Protein AF-A0ABC8TPP4-F1 (afdb_monomer_lite)

Secondary structure (DSSP, 8-state):
--S--HHHHHHHHHHHHHTT---------TTHHHHHHHHHHHHHHHHHHHTT-TTHHHHHHHHT-SS---

Radius of gyration: 17.53 Å; chains: 1; bounding box: 35×23×42 Å

InterPro domains:
  IPR006108 3-hydroxyacyl-CoA dehydrogenase, C-terminal [PF00725] (31-70)
  IPR008927 6-phosphogluconate dehydrogenase-like, C-terminal domain superfamily [SSF48179] (28-69)

Foldseek 3Di:
DVPDDPVNVVVVCVVCVVVVHHDDDFDDDVLTDPRVVLVVVLVVVVVCVVVPDPCQQVVCVVVPDPGGSD

Sequence (70 aa):
MQKTSSQAVVDLLDVGKKIKKTPLMVGNCTGFAVNNMFFPYSQAAILLVEHGTNTIDKAVTKFGMPMGSF

pLDDT: mean 85.62, std 6.91, range [56.84, 95.31]

Structure (mmCIF, N/CA/C/O backbone):
data_AF-A0ABC8TPP4-F1
#
_entry.id   AF-A0ABC8TPP4-F1
#
loop_
_atom_site.group_PDB
_atom_site.id
_atom_site.type_symbol
_atom_site.label_atom_id
_atom_site.label_alt_id
_atom_site.label_comp_id
_atom_site.label_asym_id
_atom_site.label_entity_id
_atom_site.label_seq_id
_atom_site.pdbx_PDB_ins_code
_atom_site.Cartn_x
_atom_site.Cartn_y
_atom_site.Cartn_z
_atom_site.occupancy
_atom_site.B_iso_or_equiv
_atom_site.auth_seq_id
_atom_site.auth_comp_id
_atom_site.auth_asym_id
_atom_site.auth_atom_id
_atom_site.pdbx_PDB_model_num
ATOM 1 N N . MET A 1 1 ? -3.005 -11.146 17.737 1.00 56.84 1 MET A N 1
ATOM 2 C CA . MET A 1 1 ? -4.189 -10.425 18.260 1.00 56.84 1 MET A CA 1
ATOM 3 C C . MET A 1 1 ? -4.610 -10.905 19.656 1.00 56.84 1 MET A C 1
ATOM 5 O O . MET A 1 1 ? -5.756 -10.742 20.029 1.00 56.84 1 MET A O 1
ATOM 9 N N . GLN A 1 2 ? -3.711 -11.471 20.471 1.00 59.75 2 GLN A N 1
ATOM 10 C CA . GLN A 1 2 ? -4.137 -12.136 21.715 1.00 59.75 2 GLN A CA 1
ATOM 11 C C . GLN A 1 2 ? -4.390 -11.185 22.904 1.00 59.75 2 GLN A C 1
ATOM 13 O O . GLN A 1 2 ? -4.828 -11.640 23.950 1.00 59.75 2 GLN A O 1
ATOM 18 N N . LYS A 1 3 ? -4.117 -9.876 22.770 1.00 78.06 3 LYS A N 1
ATOM 19 C CA . LYS A 1 3 ? -4.267 -8.894 23.865 1.00 78.06 3 LYS A CA 1
ATOM 20 C C . LYS A 1 3 ? -5.044 -7.625 23.491 1.00 78.06 3 LYS A C 1
ATOM 22 O O . LYS A 1 3 ? -5.153 -6.721 24.311 1.00 78.06 3 LYS A O 1
ATOM 27 N N . THR A 1 4 ? -5.553 -7.519 22.265 1.00 81.81 4 THR A N 1
ATOM 28 C CA . THR A 1 4 ? -6.281 -6.319 21.824 1.00 81.81 4 THR A CA 1
ATOM 29 C C . THR A 1 4 ? -7.765 -6.503 22.121 1.00 81.81 4 THR A C 1
ATOM 31 O O . THR A 1 4 ? -8.363 -7.456 21.632 1.00 81.81 4 THR A O 1
ATOM 34 N N . SER A 1 5 ? -8.350 -5.610 22.923 1.00 88.50 5 SER A N 1
ATOM 35 C CA . SER A 1 5 ? -9.790 -5.626 23.211 1.00 88.50 5 SER A CA 1
ATOM 36 C C . SER A 1 5 ? -10.599 -5.344 21.946 1.00 88.50 5 SER A C 1
ATOM 38 O O . SER A 1 5 ? -10.255 -4.440 21.181 1.00 88.50 5 SER A O 1
ATOM 40 N N . SER A 1 6 ? -11.703 -6.068 21.755 1.00 85.88 6 SER A N 1
ATOM 41 C CA . SER A 1 6 ? -12.625 -5.857 20.634 1.00 85.88 6 SER A CA 1
ATOM 42 C C . SER A 1 6 ? -13.154 -4.422 20.582 1.00 85.88 6 SER A C 1
ATOM 44 O O . SER A 1 6 ? -13.297 -3.872 19.494 1.00 85.88 6 SER A O 1
ATOM 46 N N . GLN A 1 7 ? -13.363 -3.788 21.743 1.00 88.19 7 GLN A N 1
ATOM 47 C CA . GLN A 1 7 ? -13.815 -2.396 21.815 1.00 88.19 7 GLN A CA 1
ATOM 48 C C . GLN A 1 7 ? -12.781 -1.436 21.214 1.00 88.19 7 GLN A C 1
ATOM 50 O O . GLN A 1 7 ? -13.122 -0.604 20.382 1.00 88.19 7 GLN A O 1
ATOM 55 N N . ALA A 1 8 ? -11.500 -1.625 21.543 1.00 88.69 8 ALA A N 1
ATOM 56 C CA . ALA A 1 8 ? -10.423 -0.791 21.014 1.00 88.69 8 ALA A CA 1
ATOM 57 C C . ALA A 1 8 ? -10.295 -0.902 19.484 1.00 88.69 8 ALA A C 1
ATOM 59 O O . ALA A 1 8 ? -9.943 0.068 18.818 1.00 88.69 8 ALA A O 1
ATOM 60 N N . VAL A 1 9 ? -10.595 -2.075 18.910 1.00 88.88 9 VAL A N 1
ATOM 61 C CA . VAL A 1 9 ? -10.614 -2.261 17.451 1.00 88.88 9 VAL A CA 1
ATOM 62 C C . VAL A 1 9 ? -11.754 -1.463 16.820 1.00 88.88 9 VAL A C 1
ATOM 64 O O . VAL A 1 9 ? -11.524 -0.773 15.830 1.00 88.88 9 VAL A O 1
ATOM 67 N N . VAL A 1 10 ? -12.959 -1.522 17.392 1.00 91.00 10 VAL A N 1
ATOM 68 C CA . VAL A 1 10 ? -14.127 -0.778 16.892 1.00 91.00 10 VAL A CA 1
ATOM 69 C C . VAL A 1 10 ? -13.891 0.730 16.969 1.00 91.00 10 VAL A C 1
ATOM 71 O O . VAL A 1 10 ? -14.069 1.420 15.966 1.00 91.00 10 VAL A O 1
ATOM 74 N N . ASP A 1 11 ? -13.389 1.227 18.099 1.00 92.69 11 ASP A N 1
ATOM 75 C CA . ASP A 1 11 ? -13.124 2.656 18.289 1.00 92.69 11 ASP A CA 1
ATOM 76 C C . ASP A 1 11 ? -12.108 3.181 17.258 1.00 92.69 11 ASP A C 1
ATOM 78 O O . ASP A 1 11 ? -12.292 4.249 16.668 1.00 92.69 11 ASP A O 1
ATOM 82 N N . LEU A 1 12 ? -11.050 2.409 16.978 1.00 91.31 12 LEU A N 1
ATOM 83 C CA . LEU A 1 12 ? -10.042 2.763 15.974 1.00 91.31 12 LEU A CA 1
ATOM 84 C C . LEU A 1 12 ? -10.590 2.728 14.541 1.00 91.31 12 LEU A C 1
ATOM 86 O O . LEU A 1 12 ? -10.227 3.584 13.728 1.00 91.31 12 LEU A O 1
ATOM 90 N N . LEU A 1 13 ? -11.475 1.778 14.220 1.00 91.94 13 LEU A N 1
ATOM 91 C CA . LEU A 1 13 ? -12.166 1.750 12.927 1.00 91.94 13 LEU A CA 1
ATOM 92 C C . LEU A 1 13 ? -13.036 3.005 12.749 1.00 91.94 13 LEU A C 1
ATOM 94 O O . LEU A 1 13 ? -13.040 3.609 11.674 1.00 91.94 13 LEU A O 1
ATOM 98 N N . ASP A 1 14 ? -13.727 3.442 13.799 1.00 92.75 14 ASP A N 1
ATOM 99 C CA . ASP A 1 14 ? -14.567 4.638 13.749 1.00 92.75 14 ASP A CA 1
ATOM 100 C C . ASP A 1 14 ? -13.746 5.926 13.647 1.00 92.75 14 ASP A C 1
ATOM 102 O O . ASP A 1 14 ? -14.101 6.823 12.877 1.00 92.75 14 ASP A O 1
ATOM 106 N N . VAL A 1 15 ? -12.607 6.017 14.340 1.00 94.06 15 VAL A N 1
ATOM 107 C CA . VAL A 1 15 ? -11.654 7.124 14.159 1.00 94.06 15 VAL A CA 1
ATOM 108 C C . VAL A 1 15 ? -11.152 7.174 12.715 1.00 94.06 15 VAL A C 1
ATOM 110 O O . VAL A 1 15 ? -11.173 8.245 12.106 1.00 94.06 15 VAL A O 1
ATOM 113 N N . GLY A 1 16 ? -10.773 6.029 12.135 1.00 91.25 16 GLY A N 1
ATOM 114 C CA . GLY A 1 16 ? -10.335 5.927 10.740 1.00 91.25 16 GLY A CA 1
ATOM 115 C C . GLY A 1 16 ? -11.387 6.435 9.748 1.00 91.25 16 GLY A C 1
ATOM 116 O O . GLY A 1 16 ? -11.075 7.215 8.846 1.00 91.25 16 GLY A O 1
ATOM 117 N N . LYS A 1 17 ? -12.656 6.072 9.961 1.00 92.31 17 LYS A N 1
ATOM 118 C CA . LYS A 1 17 ? -13.777 6.577 9.155 1.00 92.31 17 LYS A CA 1
ATOM 119 C C . LYS A 1 17 ? -13.987 8.085 9.328 1.00 92.31 17 LYS A C 1
ATOM 121 O O . LYS A 1 17 ? -14.207 8.777 8.336 1.00 92.31 17 LYS A O 1
ATOM 126 N N . LYS A 1 18 ? -13.878 8.620 10.553 1.00 95.31 18 LYS A N 1
ATOM 127 C CA . LYS A 1 18 ? -14.025 10.066 10.832 1.00 95.31 18 LYS A CA 1
ATOM 128 C C . LYS A 1 18 ? -12.994 10.915 10.091 1.00 95.31 18 LYS A C 1
ATOM 130 O O . LYS A 1 18 ? -13.337 11.971 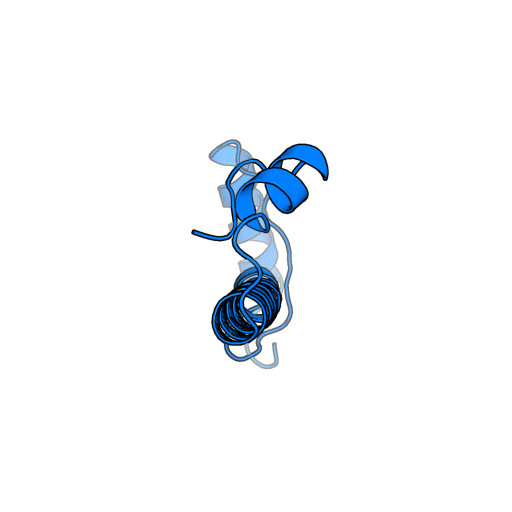9.568 1.00 95.31 18 LYS A O 1
ATOM 135 N N . ILE A 1 19 ? -11.756 10.434 9.977 1.00 95.31 19 ILE A N 1
ATOM 136 C CA . ILE A 1 19 ? -10.697 11.104 9.202 1.00 95.31 19 ILE A CA 1
ATOM 137 C C . ILE A 1 19 ? -10.804 10.855 7.686 1.00 95.31 19 ILE A C 1
ATOM 139 O O . ILE A 1 19 ? -9.875 11.173 6.943 1.00 95.31 19 ILE A O 1
ATOM 143 N N . LYS A 1 20 ? -11.921 10.281 7.215 1.00 93.50 20 LYS A N 1
ATOM 144 C CA . LYS A 1 20 ? -12.174 9.921 5.810 1.00 93.50 20 LYS A CA 1
ATOM 145 C C . LYS A 1 20 ? -11.105 8.987 5.225 1.00 93.50 20 LYS A C 1
ATOM 147 O O . LYS A 1 20 ? -10.794 9.056 4.037 1.00 93.50 20 LYS A O 1
ATOM 152 N N . LYS A 1 21 ? -10.520 8.123 6.058 1.00 93.69 21 LYS A N 1
ATOM 153 C CA . LYS A 1 21 ? -9.642 7.030 5.624 1.00 93.69 21 LYS A CA 1
ATOM 154 C C . LYS A 1 21 ? -10.432 5.721 5.628 1.00 93.69 21 LYS A C 1
ATOM 156 O O . LYS A 1 21 ? -11.451 5.601 6.303 1.00 93.69 21 LYS A O 1
ATOM 161 N N . THR A 1 22 ? -9.940 4.732 4.890 1.00 91.19 22 THR A N 1
ATOM 162 C CA . THR A 1 22 ? -10.507 3.378 4.863 1.00 91.19 22 THR A CA 1
ATOM 163 C C . THR A 1 22 ? -9.666 2.479 5.767 1.00 91.19 22 THR A C 1
ATOM 165 O O . THR A 1 22 ? -8.612 2.012 5.330 1.00 91.19 22 THR A O 1
ATOM 168 N N . PRO A 1 23 ? -10.050 2.269 7.038 1.00 90.12 23 PRO A N 1
ATOM 169 C CA . PRO A 1 23 ? -9.281 1.417 7.931 1.00 90.12 23 PRO A CA 1
ATOM 170 C C . PRO A 1 23 ? -9.523 -0.063 7.597 1.00 90.12 23 PRO A C 1
ATOM 172 O O . PRO A 1 23 ? -10.649 -0.472 7.317 1.00 90.12 23 PRO A O 1
ATOM 175 N N . LEU A 1 24 ? -8.462 -0.868 7.641 1.00 89.88 24 LEU A N 1
ATOM 176 C CA . LEU A 1 24 ? -8.498 -2.307 7.377 1.00 89.88 24 LEU A CA 1
ATOM 177 C C . LEU A 1 24 ? -8.009 -3.066 8.609 1.00 89.88 24 LEU A C 1
ATOM 179 O O . LEU A 1 24 ? -6.976 -2.725 9.187 1.00 89.88 24 LEU A O 1
ATOM 183 N N . MET A 1 25 ? -8.743 -4.106 9.005 1.00 87.44 25 MET A N 1
ATOM 184 C CA . MET A 1 25 ? -8.328 -4.986 10.093 1.00 87.44 25 MET A CA 1
ATOM 185 C C . MET A 1 25 ? -7.328 -6.013 9.558 1.00 87.44 25 MET A C 1
ATOM 187 O O . MET A 1 25 ? -7.634 -6.759 8.632 1.00 87.44 25 MET A O 1
ATOM 191 N N . VAL A 1 26 ? -6.142 -6.071 10.160 1.00 87.88 26 VAL A N 1
ATOM 192 C CA . VAL A 1 26 ? -5.088 -7.016 9.780 1.00 87.88 26 VAL A CA 1
ATOM 193 C C . VAL A 1 26 ? -4.552 -7.700 11.030 1.00 87.88 26 VAL A C 1
ATOM 195 O O . VAL A 1 26 ? -4.354 -7.057 12.062 1.00 87.88 26 VAL A O 1
ATOM 198 N N . GLY A 1 27 ? -4.310 -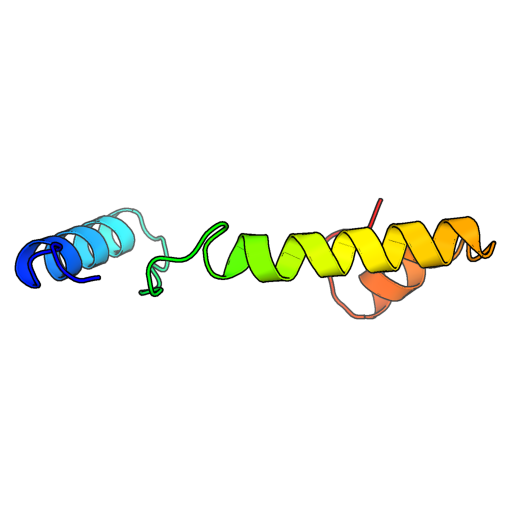9.010 10.942 1.00 85.19 27 GLY A N 1
ATOM 199 C CA . GLY A 1 27 ? -3.628 -9.759 11.994 1.00 85.19 27 GLY A CA 1
ATOM 200 C C . GLY A 1 27 ? -2.242 -9.181 12.306 1.00 85.19 27 GLY A C 1
ATOM 201 O O . GLY A 1 27 ? -1.564 -8.640 11.439 1.00 85.19 27 GLY A O 1
ATOM 202 N N . ASN A 1 28 ? -1.805 -9.302 13.561 1.00 86.19 28 ASN A N 1
ATOM 203 C CA . ASN A 1 28 ? -0.465 -8.860 13.945 1.00 86.19 28 ASN A CA 1
ATOM 204 C C . ASN A 1 28 ? 0.590 -9.820 13.378 1.00 86.19 28 ASN A C 1
ATOM 206 O O . ASN A 1 28 ? 0.657 -10.970 13.813 1.00 86.19 28 ASN A O 1
ATOM 210 N N . CYS A 1 29 ? 1.410 -9.334 12.455 1.00 85.88 29 CYS A N 1
ATOM 211 C CA . CYS A 1 29 ? 2.566 -10.024 11.895 1.00 85.88 29 CYS A CA 1
ATOM 212 C C . CYS A 1 29 ? 3.671 -9.001 11.598 1.00 85.88 29 CYS A C 1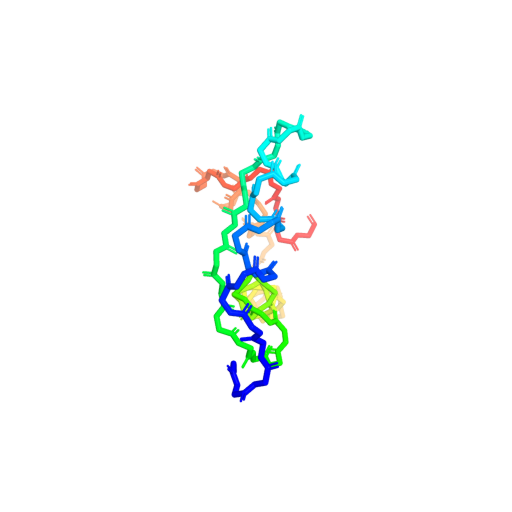
ATOM 214 O O . CYS A 1 29 ? 3.385 -7.822 11.372 1.00 85.88 29 CYS A O 1
ATOM 216 N N . THR A 1 30 ? 4.932 -9.440 11.606 1.00 83.94 30 THR A N 1
ATOM 217 C CA . THR A 1 30 ? 6.079 -8.587 11.262 1.00 83.94 30 THR A CA 1
ATOM 218 C C . THR A 1 30 ? 5.843 -7.962 9.897 1.00 83.94 30 THR A C 1
ATOM 220 O O . THR A 1 30 ? 5.654 -8.695 8.942 1.00 83.94 30 THR A O 1
ATOM 223 N N . GLY A 1 31 ? 5.807 -6.633 9.805 1.00 82.50 31 GLY A N 1
ATOM 224 C CA . GLY A 1 31 ? 5.574 -5.929 8.544 1.00 82.50 31 GLY A CA 1
ATOM 225 C C . GLY A 1 31 ? 4.108 -5.767 8.115 1.00 82.50 31 GLY A C 1
ATOM 226 O O . GLY A 1 31 ? 3.886 -5.169 7.068 1.00 82.50 31 GLY A O 1
ATOM 227 N N . PHE A 1 32 ? 3.118 -6.228 8.895 1.00 89.88 32 PHE A N 1
ATOM 228 C CA . PHE A 1 32 ? 1.675 -6.117 8.591 1.00 89.88 32 PHE A CA 1
ATOM 229 C C . PHE A 1 32 ? 1.308 -6.573 7.160 1.00 89.88 32 PHE A C 1
ATOM 231 O O . PHE A 1 32 ? 2.114 -7.185 6.474 1.00 89.88 32 PHE A O 1
ATOM 238 N N . ALA A 1 33 ? 0.082 -6.353 6.678 1.00 86.38 33 ALA A N 1
ATOM 239 C CA . ALA A 1 33 ? -0.307 -6.845 5.346 1.00 86.38 33 ALA A CA 1
ATOM 240 C C . ALA A 1 33 ? 0.429 -6.115 4.212 1.00 86.38 33 ALA A C 1
ATOM 242 O O . ALA A 1 33 ? 1.007 -6.748 3.334 1.00 86.38 33 ALA A O 1
ATOM 243 N N . VAL A 1 34 ? 0.416 -4.779 4.237 1.00 87.00 34 VAL A N 1
ATOM 244 C CA . VAL A 1 34 ? 0.899 -3.961 3.113 1.00 87.00 34 VAL A CA 1
ATOM 245 C C . VAL A 1 34 ? 2.400 -4.122 2.922 1.00 87.00 34 VAL A C 1
ATOM 247 O O . VAL A 1 34 ? 2.867 -4.397 1.823 1.00 87.00 34 VAL A O 1
ATOM 250 N N . ASN A 1 35 ? 3.164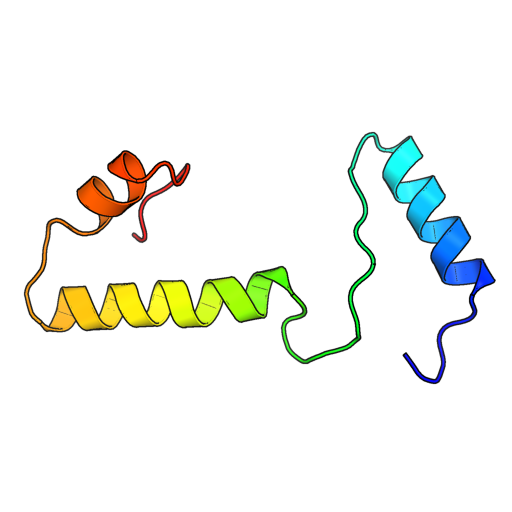 -3.985 3.999 1.00 88.19 35 ASN A N 1
ATOM 251 C CA . ASN A 1 35 ? 4.611 -3.979 3.902 1.00 88.19 35 ASN A CA 1
ATOM 252 C C . ASN A 1 35 ? 5.186 -5.404 3.733 1.00 88.19 35 ASN A C 1
ATOM 254 O O . ASN A 1 35 ? 6.181 -5.558 3.029 1.00 88.19 35 ASN A O 1
ATOM 258 N N . ASN A 1 36 ? 4.512 -6.455 4.226 1.00 87.69 36 ASN A N 1
ATOM 259 C CA . ASN A 1 36 ? 4.850 -7.833 3.830 1.00 87.69 36 ASN A CA 1
ATOM 260 C C . ASN A 1 36 ? 4.632 -8.118 2.345 1.00 87.69 36 ASN A C 1
ATOM 262 O O . ASN A 1 36 ? 5.313 -8.978 1.805 1.00 87.69 36 ASN A O 1
ATOM 266 N N . MET A 1 37 ? 3.686 -7.446 1.688 1.00 86.00 37 MET A N 1
ATOM 267 C CA . MET A 1 37 ? 3.481 -7.609 0.247 1.00 86.00 37 MET A CA 1
ATOM 268 C C . MET A 1 37 ? 4.463 -6.753 -0.561 1.00 86.00 37 MET A C 1
ATOM 270 O O . MET A 1 37 ? 4.973 -7.191 -1.590 1.00 86.00 37 MET A O 1
ATOM 274 N N . PHE A 1 38 ? 4.755 -5.545 -0.077 1.00 87.25 38 PHE A N 1
ATOM 275 C CA . PHE A 1 38 ? 5.623 -4.592 -0.761 1.00 87.25 38 PHE A CA 1
ATOM 276 C C . PHE A 1 38 ? 7.094 -5.031 -0.784 1.00 87.25 38 PHE A C 1
ATOM 278 O O . PHE A 1 38 ? 7.739 -4.942 -1.823 1.00 87.25 38 PHE A O 1
ATOM 285 N N . PHE A 1 39 ? 7.628 -5.564 0.319 1.00 86.25 39 PHE A N 1
ATOM 286 C CA . PHE A 1 39 ? 9.041 -5.957 0.377 1.00 86.25 39 PHE A CA 1
ATOM 287 C C . PHE A 1 39 ? 9.440 -7.041 -0.644 1.00 86.25 39 PHE A C 1
ATOM 289 O O . PHE A 1 39 ? 10.439 -6.854 -1.339 1.00 86.25 39 PHE A O 1
ATOM 296 N N . PRO A 1 40 ? 8.716 -8.169 -0.780 1.00 88.00 40 PRO A N 1
ATOM 297 C CA . PRO A 1 40 ? 9.001 -9.167 -1.810 1.00 88.00 40 PRO A CA 1
ATOM 298 C C . PRO A 1 40 ? 8.841 -8.618 -3.228 1.00 88.00 40 PRO A C 1
ATOM 300 O O . PRO A 1 40 ? 9.618 -8.977 -4.107 1.00 88.00 40 PRO A O 1
ATOM 303 N N . TYR A 1 41 ? 7.869 -7.726 -3.444 1.00 87.56 41 TYR A N 1
ATOM 304 C CA . TYR A 1 41 ? 7.673 -7.063 -4.730 1.00 87.56 41 TYR A CA 1
ATOM 305 C C . TYR A 1 41 ? 8.903 -6.236 -5.135 1.00 87.56 41 TYR A C 1
ATOM 307 O O . TYR A 1 41 ? 9.437 -6.423 -6.228 1.00 87.56 41 TYR A O 1
ATOM 315 N N . SER A 1 42 ? 9.409 -5.385 -4.237 1.00 85.56 42 SER A N 1
ATOM 316 C CA . SER A 1 42 ? 10.611 -4.589 -4.504 1.00 85.56 42 SER A CA 1
ATOM 317 C C . SER A 1 42 ? 11.860 -5.461 -4.662 1.00 85.56 42 SER A C 1
ATOM 319 O O . SER A 1 42 ? 12.683 -5.193 -5.531 1.00 85.56 42 SER A O 1
ATOM 321 N N . GLN A 1 43 ? 11.993 -6.540 -3.882 1.00 87.94 43 GLN A N 1
ATOM 322 C CA . GLN A 1 43 ? 13.104 -7.489 -4.037 1.00 87.94 43 GLN A CA 1
ATOM 323 C C . GLN A 1 43 ? 13.083 -8.189 -5.400 1.00 87.94 43 GLN A C 1
ATOM 325 O O . GLN A 1 43 ? 14.122 -8.300 -6.043 1.00 87.94 43 GLN A O 1
ATOM 330 N N . ALA A 1 44 ? 11.911 -8.615 -5.875 1.00 86.94 44 ALA A N 1
ATOM 331 C CA . ALA A 1 44 ? 11.778 -9.199 -7.206 1.00 86.94 44 ALA A CA 1
ATOM 332 C C . ALA A 1 44 ? 12.161 -8.198 -8.307 1.00 86.94 44 ALA A C 1
ATOM 334 O O . ALA A 1 44 ? 12.824 -8.572 -9.271 1.00 86.94 44 ALA A O 1
ATOM 335 N N . ALA A 1 45 ? 11.801 -6.921 -8.148 1.00 86.25 45 ALA A N 1
ATOM 336 C CA . ALA A 1 45 ? 12.213 -5.878 -9.080 1.00 86.25 45 ALA A CA 1
ATOM 337 C C . ALA A 1 45 ? 13.738 -5.674 -9.093 1.00 86.25 45 ALA A C 1
ATOM 339 O O . ALA A 1 45 ? 14.319 -5.603 -10.172 1.00 86.25 45 ALA A O 1
ATOM 340 N N . ILE A 1 46 ? 14.395 -5.656 -7.926 1.00 86.69 46 ILE A N 1
ATOM 341 C CA . ILE A 1 46 ? 15.864 -5.580 -7.821 1.00 86.69 46 ILE A CA 1
ATOM 342 C C . ILE A 1 46 ? 16.520 -6.768 -8.532 1.00 86.69 46 ILE A C 1
ATOM 344 O O . ILE A 1 46 ? 17.393 -6.562 -9.371 1.00 86.69 46 ILE A O 1
ATOM 348 N N . LEU A 1 47 ? 16.052 -7.993 -8.279 1.00 87.69 47 LEU A N 1
ATOM 349 C CA . LEU A 1 47 ? 16.586 -9.193 -8.931 1.00 87.69 47 LEU A CA 1
ATOM 350 C C . LEU A 1 47 ? 16.471 -9.111 -10.459 1.00 87.69 47 LEU A C 1
ATOM 352 O O . LEU A 1 47 ? 17.396 -9.488 -11.174 1.00 87.69 47 LEU A O 1
ATOM 356 N N . LEU A 1 48 ? 15.355 -8.603 -10.983 1.00 85.00 48 LEU A N 1
ATOM 357 C CA . LEU A 1 48 ? 15.165 -8.438 -12.426 1.00 85.00 48 LEU A CA 1
ATOM 358 C C . LEU A 1 48 ? 16.106 -7.376 -13.026 1.00 85.00 48 LEU A C 1
ATOM 360 O O . LEU A 1 48 ? 16.570 -7.554 -14.157 1.00 85.00 48 LEU A O 1
ATOM 364 N N . VAL A 1 49 ? 16.420 -6.310 -12.278 1.00 86.06 49 VAL A N 1
ATOM 365 C CA . VAL A 1 49 ? 17.433 -5.312 -12.671 1.00 86.06 49 VAL A CA 1
ATOM 366 C C . VAL A 1 49 ? 18.825 -5.940 -12.689 1.00 86.06 49 VAL A C 1
ATOM 368 O O . VAL A 1 49 ? 19.559 -5.750 -13.656 1.00 86.06 49 VAL A O 1
ATOM 371 N N . GLU A 1 50 ? 19.177 -6.742 -11.680 1.00 86.06 50 GLU A N 1
ATOM 372 C CA . GLU A 1 50 ? 20.465 -7.453 -11.627 1.00 86.06 50 GLU A CA 1
ATOM 373 C C . GLU A 1 50 ? 20.651 -8.424 -12.805 1.00 86.06 50 GLU A C 1
ATOM 375 O O . GLU A 1 50 ? 21.766 -8.611 -13.285 1.00 86.06 50 GLU A O 1
ATOM 380 N N . HIS A 1 51 ? 19.558 -8.985 -13.333 1.00 85.44 51 HIS A N 1
ATOM 381 C CA . HIS A 1 51 ? 19.566 -9.826 -14.537 1.00 85.44 51 HIS A CA 1
ATOM 382 C C . HIS A 1 51 ? 19.550 -9.024 -15.858 1.00 85.44 51 HIS A C 1
ATOM 384 O O . HIS A 1 51 ? 19.452 -9.614 -16.935 1.00 85.44 51 HIS A O 1
ATOM 390 N N . GLY A 1 52 ? 19.652 -7.690 -15.806 1.00 80.25 52 GLY A N 1
ATOM 391 C CA . GLY A 1 52 ? 19.785 -6.813 -16.975 1.00 80.25 52 GLY A CA 1
ATOM 392 C C . GLY A 1 52 ? 18.468 -6.301 -17.568 1.00 80.25 52 GLY A C 1
ATOM 393 O O . GLY A 1 52 ? 18.459 -5.779 -18.686 1.00 80.25 52 GLY A O 1
ATOM 394 N N . THR A 1 53 ? 17.343 -6.439 -16.858 1.00 77.69 53 THR A N 1
ATOM 395 C CA . THR A 1 53 ? 16.044 -5.956 -17.350 1.00 77.69 53 THR A CA 1
ATOM 396 C C . THR A 1 53 ? 15.832 -4.489 -16.972 1.00 77.69 53 THR A C 1
ATOM 398 O O . THR A 1 53 ? 15.442 -4.171 -15.856 1.00 77.69 53 THR A 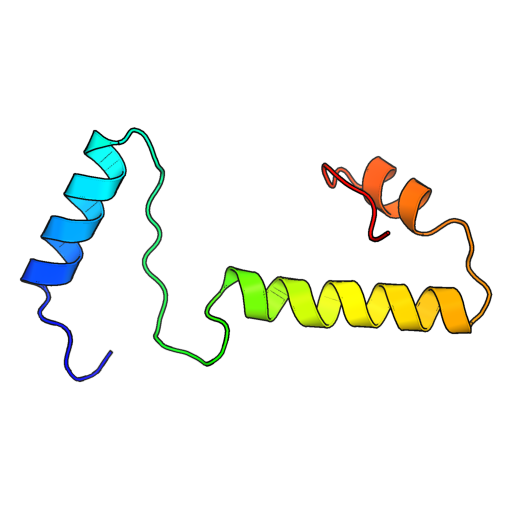O 1
ATOM 401 N N . ASN A 1 54 ? 16.006 -3.577 -17.930 1.00 75.12 54 ASN A N 1
ATOM 402 C CA . ASN A 1 54 ? 15.901 -2.125 -17.692 1.00 75.12 54 ASN A CA 1
ATOM 403 C C . ASN A 1 54 ? 14.489 -1.550 -17.931 1.00 75.12 54 ASN A C 1
ATOM 405 O O . ASN A 1 54 ? 14.282 -0.339 -17.877 1.00 75.12 54 ASN A O 1
ATOM 409 N N . THR A 1 55 ? 13.506 -2.392 -18.268 1.00 82.25 55 THR A N 1
ATOM 410 C CA . THR A 1 55 ? 12.147 -1.963 -18.655 1.00 82.25 55 THR A CA 1
ATOM 411 C C . THR A 1 55 ? 11.085 -2.247 -17.592 1.00 82.25 55 THR A C 1
ATOM 413 O O . THR A 1 55 ? 9.894 -2.172 -17.894 1.00 82.25 55 THR A O 1
ATOM 416 N N . ILE A 1 56 ? 11.493 -2.584 -16.366 1.00 83.75 56 ILE A N 1
ATOM 417 C CA . ILE A 1 56 ? 10.588 -3.026 -15.292 1.00 83.75 56 ILE A CA 1
ATOM 418 C C . ILE A 1 56 ? 9.640 -1.899 -14.885 1.00 83.75 56 ILE A C 1
ATOM 420 O O . ILE A 1 56 ? 8.433 -2.114 -14.884 1.00 83.75 56 ILE A O 1
ATOM 424 N N . ASP A 1 57 ? 10.135 -0.679 -14.672 1.00 84.31 57 ASP A N 1
ATOM 425 C CA . ASP A 1 57 ? 9.298 0.477 -14.326 1.00 84.31 57 ASP A CA 1
ATOM 426 C C . ASP A 1 57 ? 8.209 0.769 -15.352 1.00 84.31 57 ASP A C 1
ATOM 428 O O . ASP A 1 57 ? 7.049 1.009 -15.009 1.00 84.31 57 ASP A O 1
ATOM 432 N N . LYS A 1 58 ? 8.552 0.674 -16.640 1.00 84.06 58 LYS A N 1
ATOM 433 C CA . LYS A 1 58 ? 7.584 0.838 -17.732 1.00 84.06 58 LYS A CA 1
ATOM 434 C C . LYS A 1 58 ? 6.564 -0.299 -17.759 1.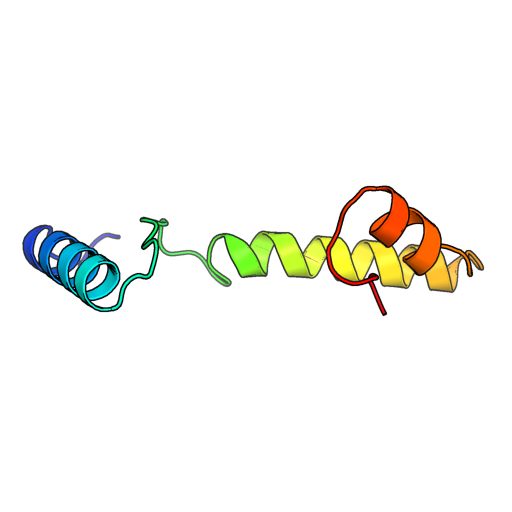00 84.06 58 LYS A C 1
ATOM 436 O O . LYS A 1 58 ? 5.396 -0.062 -18.051 1.00 84.06 58 LYS A O 1
ATOM 441 N N . ALA A 1 59 ? 6.987 -1.528 -17.471 1.00 85.81 59 ALA A N 1
ATOM 442 C CA . ALA A 1 59 ? 6.091 -2.678 -17.426 1.00 85.81 59 ALA A CA 1
ATOM 443 C C . ALA A 1 59 ? 5.121 -2.594 -16.235 1.00 85.81 59 ALA A C 1
ATOM 445 O O . ALA A 1 59 ? 3.927 -2.821 -16.402 1.00 85.81 59 ALA A O 1
ATOM 446 N N . VAL A 1 60 ? 5.620 -2.202 -15.064 1.00 86.06 60 VAL A N 1
ATOM 447 C CA . VAL A 1 60 ? 4.874 -2.040 -13.809 1.00 86.06 60 VAL A CA 1
ATOM 448 C C . VAL A 1 60 ? 3.850 -0.908 -13.890 1.00 86.06 60 VAL A C 1
ATOM 450 O O . VAL A 1 60 ? 2.688 -1.083 -13.519 1.00 86.06 60 VAL A O 1
ATOM 453 N N . THR A 1 61 ? 4.249 0.244 -14.429 1.00 86.81 61 THR A N 1
ATOM 454 C CA . THR A 1 61 ? 3.327 1.370 -14.640 1.00 86.81 61 THR A CA 1
ATOM 455 C C . THR A 1 61 ? 2.270 1.029 -15.689 1.00 86.81 61 THR A C 1
ATOM 457 O O . THR A 1 61 ? 1.089 1.298 -15.477 1.00 86.81 61 THR A O 1
ATOM 460 N N . LYS A 1 62 ? 2.643 0.337 -16.777 1.00 89.19 62 LYS A N 1
ATOM 461 C CA . LYS A 1 62 ? 1.684 -0.185 -17.767 1.00 89.19 62 LYS A CA 1
ATOM 462 C C . LYS A 1 62 ? 0.735 -1.236 -17.182 1.00 89.19 62 LYS A C 1
ATOM 464 O O . LYS A 1 62 ? -0.414 -1.310 -17.607 1.00 89.19 62 LYS A O 1
ATOM 469 N N . PHE A 1 63 ? 1.196 -2.039 -16.224 1.00 86.56 63 PHE A N 1
ATOM 470 C CA . PHE A 1 63 ? 0.359 -2.993 -15.495 1.00 86.56 63 PHE A CA 1
ATOM 471 C C . PHE A 1 63 ? -0.684 -2.294 -14.605 1.00 86.56 63 PHE A C 1
ATOM 473 O O . PHE A 1 63 ? -1.697 -2.897 -14.261 1.00 86.56 63 PHE A O 1
ATOM 480 N N . GLY A 1 64 ? -0.483 -1.011 -14.288 1.00 86.88 64 GLY A N 1
ATOM 481 C CA . GLY A 1 64 ? -1.446 -0.180 -13.567 1.00 86.88 64 GLY A CA 1
ATOM 482 C C . GLY A 1 64 ? -1.013 0.191 -12.153 1.00 86.88 64 GLY A C 1
ATOM 483 O O . GLY A 1 64 ? -1.823 0.725 -11.395 1.00 86.88 64 GLY A O 1
ATOM 484 N N . MET A 1 65 ? 0.243 -0.069 -11.774 1.00 86.31 65 MET A N 1
ATOM 485 C CA . MET A 1 65 ? 0.765 0.476 -10.525 1.00 86.31 65 MET A CA 1
ATOM 486 C C . MET A 1 65 ? 0.987 1.991 -10.650 1.00 86.31 65 MET A C 1
ATOM 488 O O . MET A 1 65 ? 1.440 2.462 -11.696 1.00 86.31 65 MET A O 1
ATOM 492 N N . PRO A 1 66 ? 0.690 2.767 -9.591 1.00 82.56 66 PRO A N 1
ATOM 493 C CA . PRO A 1 66 ? 0.787 4.226 -9.630 1.00 82.56 66 PRO A CA 1
ATOM 494 C C . PRO A 1 66 ? 2.229 4.730 -9.760 1.00 82.56 66 PRO A C 1
ATOM 496 O O . PRO A 1 66 ? 2.444 5.839 -10.235 1.00 82.56 66 PRO A O 1
ATOM 499 N N . MET A 1 67 ? 3.200 3.924 -9.333 1.00 81.31 67 MET A N 1
ATOM 500 C CA . MET A 1 67 ? 4.627 4.187 -9.454 1.00 81.31 67 MET A CA 1
ATOM 501 C C . MET A 1 67 ? 5.322 2.920 -9.935 1.00 81.31 67 MET A C 1
ATOM 503 O O . MET A 1 67 ? 4.850 1.806 -9.684 1.00 81.31 67 MET A O 1
ATOM 507 N N . GLY A 1 68 ? 6.435 3.117 -10.631 1.00 76.94 68 GLY A N 1
ATOM 508 C CA . GLY A 1 68 ? 7.354 2.048 -10.965 1.00 76.94 68 GLY A CA 1
ATOM 509 C C . GLY A 1 68 ? 7.996 1.421 -9.719 1.00 76.94 68 GLY A C 1
ATOM 510 O O . GLY A 1 68 ? 7.752 1.844 -8.586 1.00 76.94 68 GLY A O 1
ATOM 511 N N . SER A 1 69 ? 8.765 0.356 -9.919 1.00 72.12 69 SER A N 1
ATOM 512 C CA . SER A 1 69 ? 9.511 -0.281 -8.833 1.00 72.12 69 SER A CA 1
ATOM 513 C C . SER A 1 69 ? 10.719 0.552 -8.376 1.00 72.12 69 SER A C 1
ATOM 515 O O . SER A 1 69 ? 11.209 0.286 -7.276 1.00 72.12 69 SER A O 1
ATOM 517 N N . PHE A 1 70 ? 11.165 1.528 -9.181 1.00 65.56 70 PHE A N 1
ATOM 518 C CA . PHE A 1 70 ? 12.289 2.436 -8.934 1.00 65.56 70 PHE A CA 1
ATOM 519 C C . PHE A 1 70 ? 11.982 3.895 -9.304 1.00 65.56 70 PHE A C 1
ATOM 521 O O . PHE A 1 70 ? 11.145 4.157 -10.199 1.00 65.56 70 PHE A O 1
#

Organism: NCBI:txid185542